Protein AF-A0A820W319-F1 (afdb_monomer_lite)

Radius of gyration: 13.93 Å; chains: 1; bounding box: 31×22×42 Å

pLDDT: mean 92.67, std 9.48, range [47.84, 98.56]

Foldseek 3Di:
DDPDDPDPVVCVVPFPHPNPPPCPLAADPVLVVCLVVLVAAEEEEAEQCGVVRSVVVSVVRHDHYDYDYDDD

Secondary structure (DSSP, 8-state):
----PPPHHHHHHHTTSTT-TT--SS--HHHHHHHHTT---EEEEEET-TT-HHHHHHHHH-SSEEEEEE--

Structure (mmCIF, N/CA/C/O backbone):
data_AF-A0A820W319-F1
#
_entry.id   AF-A0A820W319-F1
#
loop_
_atom_site.group_PDB
_atom_site.id
_atom_site.type_symbol
_atom_site.label_atom_id
_atom_site.label_alt_id
_atom_site.label_comp_id
_atom_site.label_asym_id
_atom_site.label_entity_id
_atom_site.label_seq_id
_atom_site.pdbx_PDB_ins_code
_atom_site.Cartn_x
_atom_site.Cartn_y
_atom_site.Cartn_z
_atom_site.occupancy
_atom_site.B_iso_or_equiv
_atom_site.auth_seq_id
_atom_site.auth_comp_id
_atom_site.auth_asym_id
_atom_site.auth_atom_id
_atom_site.pdbx_PDB_model_num
ATOM 1 N N . MET A 1 1 ? -3.504 -9.336 -27.643 1.00 47.84 1 MET A N 1
ATOM 2 C CA . MET A 1 1 ? -2.302 -8.666 -27.110 1.00 47.84 1 MET A CA 1
ATOM 3 C C . MET A 1 1 ? -1.874 -9.517 -25.938 1.00 47.84 1 MET A C 1
ATOM 5 O O . MET A 1 1 ? -2.714 -9.757 -25.087 1.00 47.84 1 MET A O 1
ATOM 9 N N . ALA A 1 2 ? -0.703 -10.145 -25.988 1.00 51.19 2 ALA A N 1
ATOM 10 C CA . ALA A 1 2 ? -0.319 -11.076 -24.934 1.00 51.19 2 ALA A CA 1
ATOM 11 C C . ALA A 1 2 ? 0.050 -10.282 -23.672 1.00 51.19 2 ALA A C 1
ATOM 13 O O . ALA A 1 2 ? 1.081 -9.615 -23.646 1.00 51.19 2 ALA A O 1
ATOM 14 N N . ASP A 1 3 ? -0.829 -10.355 -22.673 1.00 65.38 3 ASP A N 1
ATOM 15 C CA . ASP A 1 3 ? -0.611 -10.001 -21.267 1.00 65.38 3 ASP A CA 1
ATOM 16 C C . ASP A 1 3 ? 0.415 -10.960 -20.645 1.00 65.38 3 ASP A C 1
ATOM 18 O O . ASP A 1 3 ? 0.076 -11.843 -19.857 1.00 65.38 3 ASP A O 1
ATOM 22 N N . SER A 1 4 ? 1.690 -10.851 -21.012 1.00 74.50 4 SER A N 1
ATOM 23 C CA . SER A 1 4 ? 2.733 -11.442 -20.174 1.00 74.50 4 SER A CA 1
ATOM 24 C C . SER A 1 4 ? 3.161 -10.390 -19.168 1.00 74.50 4 SER A C 1
ATOM 26 O O . SER A 1 4 ? 3.867 -9.443 -19.525 1.00 74.50 4 SER A O 1
ATOM 28 N N . ALA A 1 5 ? 2.730 -10.557 -17.916 1.00 78.06 5 ALA A N 1
ATOM 29 C CA . ALA A 1 5 ? 3.364 -9.869 -16.803 1.00 78.06 5 ALA A CA 1
ATOM 30 C C . ALA A 1 5 ? 4.894 -10.056 -16.901 1.00 78.06 5 ALA A C 1
ATOM 32 O O . ALA A 1 5 ? 5.348 -11.112 -17.364 1.00 78.06 5 ALA A O 1
ATOM 33 N N . PRO A 1 6 ? 5.694 -9.055 -16.496 1.00 85.81 6 PRO A N 1
ATOM 34 C CA . PRO A 1 6 ? 7.131 -9.227 -16.360 1.00 85.81 6 PRO A CA 1
ATOM 35 C C . PRO A 1 6 ? 7.457 -10.476 -15.528 1.00 85.81 6 PRO A C 1
ATOM 37 O O . PRO A 1 6 ? 6.665 -10.864 -14.664 1.00 85.81 6 PRO A O 1
ATOM 40 N N . PRO A 1 7 ? 8.612 -11.113 -15.764 1.00 89.19 7 PRO A N 1
ATOM 41 C CA . PRO A 1 7 ? 9.021 -12.245 -14.947 1.00 89.19 7 PRO A CA 1
ATOM 42 C C . PRO A 1 7 ? 9.212 -11.790 -13.484 1.00 89.19 7 PRO A C 1
ATOM 44 O O . PRO A 1 7 ? 9.562 -10.627 -13.262 1.00 89.19 7 PRO A O 1
ATOM 47 N N . PRO A 1 8 ? 8.990 -12.661 -12.482 1.00 87.44 8 PRO A N 1
ATOM 48 C CA . PRO A 1 8 ? 9.089 -12.311 -11.064 1.00 87.44 8 PRO A CA 1
ATOM 49 C C . PRO A 1 8 ? 10.348 -11.528 -10.669 1.00 87.44 8 PRO A C 1
ATOM 51 O O . PRO A 1 8 ? 10.278 -10.583 -9.888 1.00 87.44 8 PRO A O 1
ATOM 54 N N . GLU A 1 9 ? 11.492 -11.866 -11.264 1.00 90.75 9 GLU A N 1
ATOM 55 C CA . GLU A 1 9 ? 12.784 -11.225 -11.017 1.00 90.75 9 GLU A CA 1
ATOM 56 C C . GLU A 1 9 ? 12.773 -9.730 -11.351 1.00 90.75 9 GLU A C 1
ATOM 58 O O . GLU A 1 9 ? 13.523 -8.960 -10.754 1.00 90.75 9 GLU A O 1
ATOM 63 N N . PHE A 1 10 ? 11.930 -9.291 -12.290 1.00 91.69 10 PHE A N 1
ATOM 64 C CA . PHE A 1 10 ? 11.768 -7.871 -12.587 1.00 91.69 10 PHE A CA 1
ATOM 65 C C . PHE A 1 10 ? 11.290 -7.107 -11.353 1.00 91.69 10 PHE A C 1
ATOM 67 O O . PHE A 1 10 ? 11.898 -6.101 -11.000 1.00 91.69 10 PHE A O 1
ATOM 74 N N . PHE A 1 11 ? 10.255 -7.608 -10.676 1.00 91.25 11 PHE A N 1
ATOM 75 C CA . PHE A 1 11 ? 9.682 -6.967 -9.494 1.00 91.25 11 PHE A CA 1
ATOM 76 C C . PHE A 1 11 ? 10.680 -6.957 -8.335 1.00 91.25 11 PHE A C 1
ATOM 78 O O . PHE A 1 11 ? 10.942 -5.893 -7.782 1.00 91.25 11 PHE A O 1
ATOM 85 N N . PHE A 1 12 ? 11.348 -8.085 -8.065 1.00 89.12 12 PHE A N 1
ATOM 86 C CA . PHE A 1 12 ? 12.405 -8.161 -7.046 1.00 89.12 12 PHE A CA 1
ATOM 87 C C . PHE A 1 12 ? 13.519 -7.129 -7.240 1.00 89.12 12 PHE A C 1
ATOM 89 O O . PHE A 1 12 ? 14.047 -6.594 -6.269 1.00 89.12 12 PHE A O 1
ATOM 96 N N . ASN A 1 13 ? 13.893 -6.852 -8.489 1.00 91.00 13 ASN A N 1
ATOM 97 C CA . ASN A 1 13 ? 15.011 -5.963 -8.786 1.00 91.00 13 ASN A CA 1
ATOM 98 C C . ASN A 1 13 ? 14.649 -4.474 -8.741 1.00 91.00 13 ASN A C 1
ATOM 100 O O . ASN A 1 13 ? 15.553 -3.643 -8.643 1.00 91.00 13 ASN A O 1
ATOM 104 N N . VAL A 1 14 ? 13.365 -4.118 -8.863 1.00 91.75 14 VAL A N 1
ATOM 105 C CA . VAL A 1 14 ? 12.938 -2.711 -8.950 1.00 91.75 14 VAL A CA 1
ATOM 106 C C . VAL A 1 14 ? 12.114 -2.246 -7.752 1.00 91.75 14 VAL A C 1
ATOM 108 O O . VAL A 1 14 ? 12.109 -1.043 -7.492 1.00 91.75 14 VAL A O 1
ATOM 111 N N . SER A 1 15 ? 11.465 -3.145 -7.009 1.00 89.75 15 SER A N 1
ATOM 112 C CA . SER A 1 15 ? 10.728 -2.792 -5.791 1.00 89.75 15 SER A CA 1
ATOM 113 C C . SER A 1 15 ? 11.654 -2.199 -4.720 1.00 89.75 15 SER A C 1
ATOM 115 O O . SER A 1 15 ? 12.789 -2.638 -4.539 1.00 89.75 15 SER A O 1
ATOM 117 N N . GLY A 1 16 ? 11.189 -1.168 -4.016 1.00 86.38 16 GLY A N 1
ATOM 118 C CA . GLY A 1 16 ? 11.958 -0.396 -3.039 1.00 86.38 16 GLY A CA 1
ATOM 119 C C . GLY A 1 16 ? 13.039 0.501 -3.652 1.00 86.38 16 GLY A C 1
ATOM 120 O O . GLY A 1 16 ? 13.814 1.121 -2.920 1.00 86.38 16 GLY A O 1
ATOM 121 N N . SER A 1 17 ? 13.117 0.573 -4.983 1.00 88.00 17 SER A N 1
ATOM 122 C CA . SER A 1 17 ? 14.031 1.454 -5.707 1.00 88.00 17 SER A CA 1
ATOM 123 C C . SER A 1 17 ? 13.286 2.656 -6.292 1.00 88.00 17 SER A C 1
ATOM 125 O O . SER A 1 17 ? 12.081 2.627 -6.509 1.00 88.00 17 SER A O 1
ATOM 127 N N . ASN A 1 18 ? 14.019 3.695 -6.692 1.00 86.19 18 ASN A N 1
ATOM 128 C CA . ASN A 1 18 ? 13.426 4.841 -7.395 1.00 86.19 18 ASN A CA 1
ATOM 129 C C . ASN A 1 18 ? 13.002 4.537 -8.851 1.00 86.19 18 ASN A C 1
ATOM 131 O O . ASN A 1 18 ? 12.619 5.456 -9.573 1.00 86.19 18 ASN A O 1
ATOM 135 N N . ASN A 1 19 ? 13.096 3.279 -9.302 1.00 88.12 19 ASN A N 1
ATOM 136 C CA . ASN A 1 19 ? 12.765 2.862 -10.666 1.00 88.12 19 ASN A CA 1
ATOM 137 C C . ASN A 1 19 ? 11.411 2.147 -10.779 1.00 88.12 19 ASN A C 1
ATOM 139 O O . ASN A 1 19 ? 11.002 1.842 -11.898 1.00 88.12 19 ASN A O 1
ATOM 143 N N . ALA A 1 20 ? 10.719 1.869 -9.670 1.00 92.38 20 ALA A N 1
ATOM 144 C CA . ALA A 1 20 ? 9.388 1.271 -9.688 1.00 92.38 20 ALA A CA 1
ATOM 145 C C . ALA A 1 20 ? 8.317 2.356 -9.927 1.00 92.38 20 ALA A C 1
ATOM 147 O O . ALA A 1 20 ? 7.992 3.107 -9.008 1.00 92.38 20 ALA A O 1
ATOM 148 N N . PRO A 1 21 ? 7.714 2.468 -11.130 1.00 90.88 21 PRO A N 1
ATOM 149 C CA . PRO A 1 21 ? 6.754 3.538 -11.425 1.00 90.88 21 PRO A CA 1
ATOM 150 C C . PRO A 1 21 ? 5.440 3.421 -10.635 1.00 90.88 21 PRO A C 1
ATOM 152 O O . PRO A 1 21 ? 4.658 4.371 -10.597 1.00 90.88 21 PRO A O 1
ATOM 155 N N . TRP A 1 22 ? 5.176 2.260 -10.031 1.00 91.19 22 TRP A N 1
ATOM 156 C CA . TRP A 1 22 ? 4.018 2.025 -9.170 1.00 91.19 22 TRP A CA 1
ATOM 157 C C . TRP A 1 22 ? 4.244 2.453 -7.711 1.00 91.19 22 TRP A C 1
ATOM 15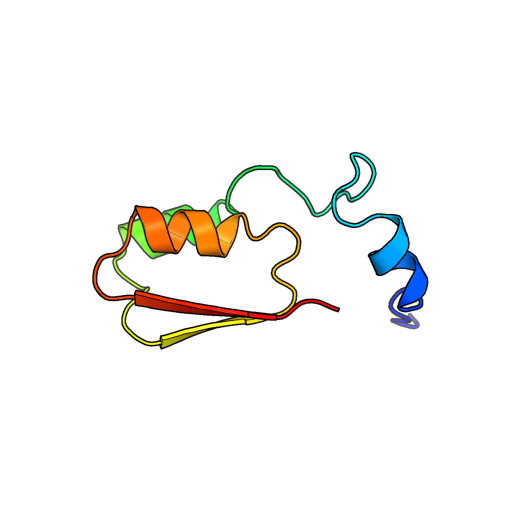9 O O . TRP A 1 22 ? 3.269 2.563 -6.969 1.00 91.19 22 TRP A O 1
ATOM 169 N N . GLU A 1 23 ? 5.483 2.730 -7.288 1.00 94.00 23 GLU A N 1
ATOM 170 C CA . GLU A 1 23 ? 5.798 3.186 -5.929 1.00 94.00 23 GLU A CA 1
ATOM 171 C C . GLU A 1 23 ? 5.664 4.705 -5.826 1.00 94.00 23 GLU A C 1
ATOM 173 O O . GLU A 1 23 ? 6.488 5.479 -6.312 1.00 94.00 23 GLU A O 1
ATOM 178 N N . LEU A 1 24 ? 4.581 5.157 -5.194 1.00 94.00 24 LEU A N 1
ATOM 179 C CA . LEU A 1 24 ? 4.213 6.573 -5.191 1.00 94.00 24 LEU A CA 1
ATOM 180 C C . LEU A 1 24 ? 4.735 7.335 -3.966 1.00 94.00 24 LEU A C 1
ATOM 182 O O . LEU A 1 24 ? 4.631 8.565 -3.946 1.00 94.00 24 LEU A O 1
ATOM 186 N N . ASN A 1 25 ? 5.257 6.632 -2.953 1.00 94.56 25 ASN A N 1
ATOM 187 C CA . ASN A 1 25 ? 5.620 7.169 -1.635 1.00 94.56 25 ASN A CA 1
ATOM 188 C C . ASN A 1 25 ? 4.461 7.946 -0.978 1.00 94.56 25 ASN A C 1
ATOM 190 O O . ASN A 1 25 ? 4.640 8.946 -0.273 1.00 94.56 25 ASN A O 1
ATOM 194 N N . ARG A 1 26 ? 3.234 7.533 -1.302 1.00 96.56 26 ARG A N 1
ATOM 195 C CA . ARG A 1 26 ? 1.960 8.072 -0.818 1.00 96.56 26 ARG A CA 1
ATOM 196 C C . ARG A 1 26 ? 0.849 7.076 -1.154 1.00 96.56 26 ARG A C 1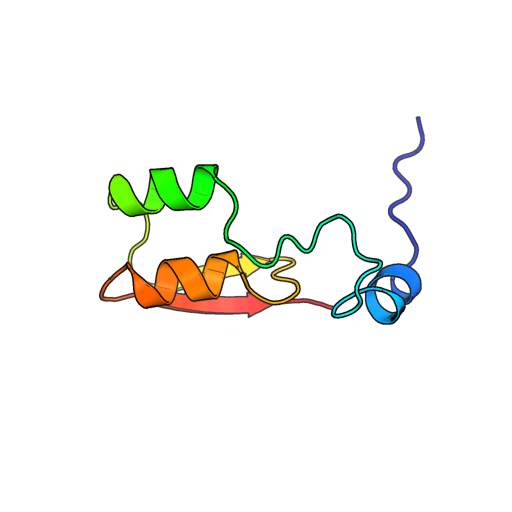
ATOM 198 O O . ARG A 1 26 ? 0.917 6.432 -2.199 1.00 96.56 26 ARG A O 1
ATOM 205 N N . PRO A 1 27 ? -0.240 7.018 -0.369 1.00 98.00 27 PRO A N 1
ATOM 206 C CA . PRO A 1 27 ? -1.372 6.172 -0.725 1.00 98.00 27 PRO A CA 1
ATOM 207 C C . PRO A 1 27 ? -2.002 6.635 -2.040 1.00 98.00 27 PRO A C 1
ATOM 209 O O . PRO A 1 27 ? -2.030 7.837 -2.359 1.00 98.00 27 PRO A O 1
ATOM 212 N N . GLN A 1 28 ? -2.594 5.690 -2.762 1.00 97.69 28 GLN A N 1
ATOM 213 C CA . GLN A 1 28 ? -3.374 6.007 -3.947 1.00 97.69 28 GLN A CA 1
ATOM 214 C C . GLN A 1 28 ? -4.549 6.946 -3.602 1.00 97.69 28 GLN A C 1
ATOM 216 O O . GLN A 1 28 ? -5.159 6.817 -2.535 1.00 97.69 28 GLN A O 1
ATOM 221 N N . PRO A 1 29 ? -4.924 7.894 -4.487 1.00 97.88 29 PRO A N 1
ATOM 222 C CA . PRO A 1 29 ? -5.999 8.849 -4.204 1.00 97.88 29 PRO A CA 1
ATOM 223 C C . PRO A 1 29 ? -7.335 8.198 -3.826 1.00 97.88 29 PRO A C 1
ATOM 225 O O . PRO A 1 29 ? -8.024 8.693 -2.937 1.00 97.88 29 PRO A O 1
ATOM 228 N N . VAL A 1 30 ? -7.673 7.065 -4.450 1.00 98.06 30 VAL A N 1
ATOM 229 C CA . VAL A 1 30 ? -8.902 6.322 -4.140 1.00 98.06 30 VAL A CA 1
ATOM 230 C C . VAL A 1 30 ? -8.895 5.768 -2.714 1.00 98.06 30 VAL A C 1
ATOM 232 O O . VAL A 1 30 ? -9.920 5.815 -2.043 1.00 98.06 30 VAL A O 1
ATOM 235 N N . ILE A 1 31 ? -7.737 5.349 -2.195 1.00 98.38 31 ILE A N 1
ATOM 236 C CA . ILE A 1 31 ? -7.608 4.879 -0.810 1.00 98.38 31 ILE A CA 1
ATOM 237 C C . ILE A 1 31 ? -7.895 6.017 0.168 1.00 98.38 31 ILE A C 1
ATOM 239 O O . ILE A 1 31 ? -8.634 5.820 1.129 1.00 98.38 31 ILE A O 1
ATOM 243 N N . LYS A 1 32 ? -7.407 7.235 -0.112 1.00 98.44 32 LYS A N 1
ATOM 244 C CA . LYS A 1 32 ? -7.733 8.415 0.709 1.00 98.44 32 LYS A CA 1
ATOM 245 C C . LYS A 1 32 ? -9.237 8.675 0.769 1.00 98.44 32 LYS A C 1
ATOM 247 O O . LYS A 1 32 ? -9.757 9.006 1.830 1.00 98.44 32 LYS A O 1
ATOM 252 N N . GLU A 1 33 ? -9.928 8.533 -0.356 1.00 98.56 33 GLU A N 1
ATOM 253 C CA . GLU A 1 33 ? -11.376 8.728 -0.419 1.00 98.56 33 GLU A CA 1
ATOM 254 C C . GLU A 1 33 ? -12.144 7.629 0.330 1.00 98.56 33 GLU A C 1
ATOM 256 O O . GLU A 1 33 ? -13.073 7.925 1.079 1.00 98.56 33 GLU A O 1
ATOM 261 N N . LEU A 1 34 ? -11.729 6.368 0.198 1.00 98.38 34 LEU A N 1
ATOM 262 C CA . LEU A 1 34 ? -12.346 5.240 0.902 1.00 98.38 34 LEU A CA 1
ATOM 263 C C . LEU A 1 34 ? -12.137 5.313 2.424 1.00 98.38 34 LEU A C 1
ATOM 265 O O . LEU A 1 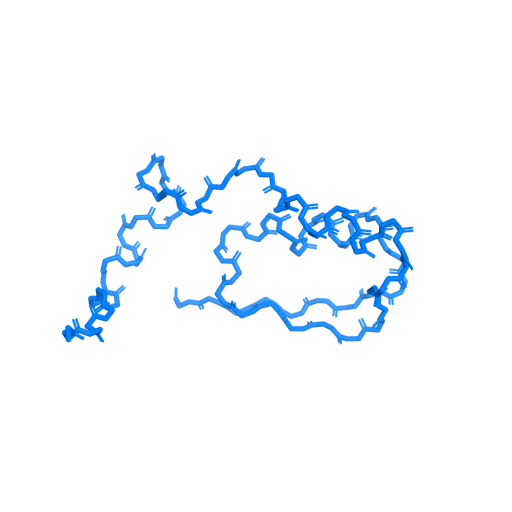34 ? -13.068 5.029 3.178 1.00 98.38 34 LEU A O 1
ATOM 269 N N . VAL A 1 35 ? -10.967 5.773 2.883 1.00 98.31 35 VAL A N 1
ATOM 270 C CA . VAL A 1 35 ? -10.709 6.060 4.306 1.00 98.31 35 VAL A CA 1
ATOM 271 C C . VAL A 1 35 ? -11.669 7.133 4.827 1.00 98.31 35 VAL A C 1
ATOM 273 O O . VAL A 1 35 ? -12.307 6.925 5.854 1.00 98.31 35 VAL A O 1
ATOM 276 N N . LYS A 1 36 ? -11.849 8.250 4.102 1.00 98.00 36 LYS A N 1
ATOM 277 C CA . LYS A 1 36 ? -12.796 9.315 4.499 1.00 98.00 36 LYS A CA 1
ATOM 278 C C . LYS A 1 36 ? -14.241 8.831 4.598 1.00 98.00 36 LYS A C 1
ATOM 280 O O . LYS A 1 36 ? -15.001 9.347 5.409 1.00 98.00 36 LYS A O 1
ATOM 285 N N . ARG A 1 37 ? -14.619 7.859 3.767 1.00 98.12 37 ARG A N 1
ATOM 286 C CA . ARG A 1 37 ? -15.953 7.243 3.764 1.00 98.12 37 ARG A CA 1
ATOM 287 C C . ARG A 1 37 ? -16.130 6.161 4.834 1.00 98.12 37 ARG A C 1
ATOM 289 O O . ARG A 1 37 ? -17.226 5.626 4.944 1.00 98.12 37 ARG A O 1
ATOM 296 N N . GLY A 1 38 ? -15.086 5.832 5.600 1.00 96.94 38 GLY A N 1
ATOM 297 C CA . GLY A 1 38 ? -15.144 4.807 6.644 1.00 96.94 38 GLY A CA 1
ATOM 298 C C . GLY A 1 38 ? -15.270 3.378 6.108 1.00 96.94 38 GLY A C 1
ATOM 299 O O . GLY A 1 38 ? -15.860 2.534 6.770 1.00 96.94 38 GLY A O 1
ATOM 300 N N . ILE A 1 39 ? -14.754 3.103 4.904 1.00 97.75 39 ILE A N 1
ATOM 301 C CA . ILE A 1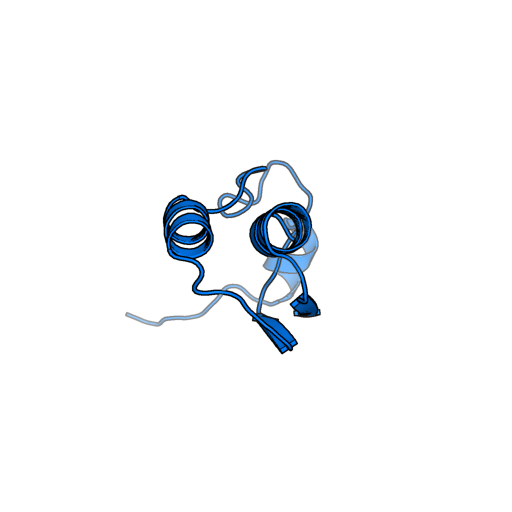 39 ? -14.925 1.800 4.233 1.00 97.75 39 ILE A CA 1
ATOM 302 C C . ILE A 1 39 ? -14.069 0.688 4.863 1.00 97.75 39 ILE A C 1
ATOM 304 O O . ILE A 1 39 ? -14.426 -0.482 4.778 1.00 97.75 39 ILE A O 1
ATOM 308 N N . PHE A 1 40 ? -12.942 1.031 5.488 1.00 97.81 40 PHE A N 1
ATOM 309 C CA . PHE A 1 40 ? -11.995 0.057 6.035 1.00 97.81 40 PHE A CA 1
ATOM 310 C C . PHE A 1 40 ? -12.268 -0.239 7.514 1.00 97.81 40 PHE A C 1
ATOM 312 O O . PHE A 1 40 ? -12.245 0.672 8.342 1.00 97.81 40 PHE A O 1
ATOM 319 N N . HIS A 1 41 ? -12.482 -1.515 7.841 1.00 96.88 41 HIS A N 1
ATOM 320 C CA . HIS A 1 41 ? -12.692 -2.013 9.202 1.00 96.88 41 HIS A CA 1
ATOM 321 C C . HIS A 1 41 ? -12.333 -3.507 9.306 1.00 96.88 41 HIS A C 1
ATOM 323 O O . HIS A 1 41 ? -12.520 -4.259 8.348 1.00 96.88 41 HIS A O 1
ATOM 329 N N . GLY A 1 42 ? -11.867 -3.959 10.474 1.00 97.25 42 GLY A N 1
ATOM 330 C CA . GLY A 1 42 ? -11.536 -5.364 10.725 1.00 97.25 42 GLY A CA 1
ATOM 331 C C . GLY A 1 42 ? -10.301 -5.853 9.956 1.00 97.25 42 GLY A C 1
ATOM 332 O O . GLY A 1 42 ? -9.316 -5.129 9.814 1.00 97.25 42 GLY A O 1
ATOM 333 N N . ASN A 1 43 ? -10.341 -7.099 9.476 1.00 98.19 43 ASN A N 1
ATOM 334 C CA . ASN A 1 43 ? -9.209 -7.734 8.795 1.00 98.19 43 ASN A CA 1
ATOM 335 C C . ASN A 1 43 ? -9.173 -7.372 7.305 1.00 98.19 43 ASN A C 1
ATOM 337 O O . ASN A 1 43 ? -10.136 -7.617 6.578 1.00 98.19 43 ASN A O 1
ATOM 341 N N . ILE A 1 44 ? -8.043 -6.840 6.847 1.00 98.19 44 ILE A N 1
ATOM 342 C CA . ILE A 1 44 ? -7.819 -6.372 5.476 1.00 98.19 44 ILE A CA 1
ATOM 343 C C . ILE A 1 44 ? -6.620 -7.121 4.891 1.00 98.19 44 ILE A C 1
ATOM 345 O O . ILE A 1 44 ? -5.615 -7.316 5.570 1.00 98.19 44 ILE A O 1
ATOM 349 N N . LEU A 1 45 ? -6.720 -7.517 3.623 1.00 98.12 45 LEU A N 1
ATOM 350 C CA . LEU A 1 45 ? -5.625 -8.100 2.851 1.00 98.12 45 LEU A CA 1
ATOM 351 C C . LEU A 1 45 ? -5.193 -7.113 1.756 1.00 98.12 45 LEU A C 1
ATOM 353 O O . LEU A 1 45 ? -6.015 -6.738 0.921 1.00 98.12 45 LEU A O 1
ATOM 357 N N . ASP A 1 46 ? -3.921 -6.715 1.762 1.00 97.94 46 ASP A N 1
ATOM 358 C CA . ASP A 1 46 ? -3.284 -5.894 0.723 1.00 97.94 46 ASP A CA 1
ATOM 359 C C . ASP A 1 46 ? -2.363 -6.791 -0.126 1.00 97.94 46 ASP A C 1
ATOM 361 O O . ASP A 1 46 ? -1.307 -7.229 0.339 1.00 97.94 46 ASP A O 1
ATOM 365 N N . ILE A 1 47 ? -2.821 -7.146 -1.334 1.00 97.12 47 ILE A N 1
ATOM 366 C CA . ILE A 1 47 ? -2.143 -8.079 -2.252 1.00 97.12 47 ILE A CA 1
ATOM 367 C C . ILE A 1 47 ? -1.290 -7.282 -3.232 1.00 97.12 47 ILE A C 1
ATOM 369 O O . ILE A 1 47 ? -1.822 -6.440 -3.956 1.00 97.12 47 ILE A O 1
ATOM 373 N N . GLY A 1 48 ? 0.001 -7.601 -3.309 1.00 94.38 48 GLY A N 1
ATOM 374 C CA . GLY A 1 48 ? 0.951 -6.787 -4.062 1.00 94.38 48 GLY A CA 1
ATOM 375 C C . GLY A 1 48 ? 1.133 -5.436 -3.377 1.00 94.38 48 GLY A C 1
ATOM 376 O O . GLY A 1 48 ? 0.971 -4.387 -4.004 1.00 94.38 48 GLY A O 1
ATOM 377 N N . CYS A 1 49 ? 1.361 -5.460 -2.059 1.00 96.19 49 CYS A N 1
ATOM 378 C CA . CYS A 1 49 ? 1.393 -4.254 -1.237 1.00 96.19 49 CYS A CA 1
ATOM 379 C C . CYS A 1 49 ? 2.559 -3.309 -1.583 1.00 96.19 49 CYS A C 1
ATOM 381 O O . CYS A 1 49 ? 2.549 -2.143 -1.177 1.00 96.19 49 CYS A O 1
ATOM 383 N N . GLY A 1 50 ? 3.576 -3.799 -2.293 1.00 94.56 50 GLY A N 1
ATOM 384 C CA . GLY A 1 50 ? 4.844 -3.135 -2.550 1.00 94.56 50 GLY A CA 1
ATOM 385 C C . GLY A 1 50 ? 5.464 -2.639 -1.249 1.00 94.56 50 GLY A C 1
ATOM 386 O O . GLY A 1 50 ? 5.483 -3.336 -0.234 1.00 94.56 50 GLY A O 1
ATOM 387 N N . ILE A 1 51 ? 5.876 -1.372 -1.245 1.00 94.62 51 ILE A N 1
ATOM 388 C CA . ILE A 1 51 ? 6.388 -0.679 -0.051 1.00 94.62 51 ILE A CA 1
ATOM 389 C C . ILE A 1 51 ? 5.312 -0.354 1.007 1.00 94.62 51 ILE A C 1
ATOM 391 O O . ILE A 1 51 ? 5.615 0.252 2.034 1.00 94.62 51 ILE A O 1
ATOM 395 N N . GLY A 1 52 ? 4.052 -0.737 0.782 1.00 96.62 52 GLY A N 1
ATOM 396 C CA . GLY A 1 52 ? 2.984 -0.674 1.780 1.00 96.62 52 GLY A CA 1
ATOM 397 C C . GLY A 1 52 ? 2.316 0.693 1.944 1.00 96.62 52 GLY A C 1
ATOM 398 O O . GLY A 1 52 ? 1.645 0.919 2.950 1.00 96.62 52 GLY A O 1
ATOM 399 N N . ASP A 1 53 ? 2.462 1.611 0.983 1.00 97.56 53 ASP A N 1
ATOM 400 C CA . ASP A 1 53 ? 1.926 2.982 1.055 1.00 97.56 53 ASP A CA 1
ATOM 401 C C . ASP A 1 53 ? 0.433 3.041 1.438 1.00 97.56 53 ASP A C 1
ATOM 403 O O . ASP A 1 53 ? 0.015 3.862 2.264 1.00 97.56 53 ASP A O 1
ATOM 407 N N . ASN A 1 54 ? -0.385 2.167 0.842 1.00 98.12 54 ASN A N 1
ATOM 408 C CA . ASN A 1 54 ? -1.821 2.096 1.110 1.00 98.12 54 ASN A CA 1
ATOM 409 C C . ASN A 1 54 ? -2.101 1.536 2.507 1.00 98.12 54 ASN A C 1
ATOM 411 O O . ASN A 1 54 ? -2.786 2.196 3.291 1.00 98.12 54 ASN A O 1
ATOM 415 N N . ALA A 1 55 ? -1.547 0.364 2.832 1.00 98.25 55 ALA A N 1
ATOM 416 C CA . ALA A 1 55 ? -1.695 -0.272 4.137 1.00 98.25 55 ALA A CA 1
ATOM 417 C C . ALA A 1 55 ? -1.268 0.650 5.288 1.00 98.25 55 ALA A C 1
ATOM 419 O O . ALA A 1 55 ? -2.023 0.837 6.241 1.00 98.25 55 ALA A O 1
ATOM 420 N N . ILE A 1 56 ? -0.107 1.304 5.177 1.00 97.81 56 ILE A N 1
ATOM 421 C CA . ILE A 1 56 ? 0.387 2.254 6.185 1.00 97.81 56 ILE A CA 1
ATOM 422 C C . ILE A 1 56 ? -0.591 3.418 6.356 1.00 97.81 56 ILE A C 1
ATOM 424 O O . ILE A 1 56 ? -0.853 3.849 7.481 1.00 97.81 56 ILE A O 1
ATOM 428 N N . TYR A 1 57 ? -1.135 3.951 5.259 1.00 98.50 57 TYR A N 1
ATOM 429 C CA . TYR A 1 57 ? -2.104 5.038 5.348 1.00 98.50 57 TYR A CA 1
ATOM 430 C C . TYR A 1 57 ? -3.414 4.594 6.005 1.00 98.50 57 TYR A C 1
ATOM 432 O O . TYR A 1 57 ? -3.913 5.311 6.872 1.00 98.50 57 TYR A O 1
ATOM 440 N N . ILE A 1 58 ? -3.948 3.425 5.644 1.00 98.56 58 ILE A N 1
ATOM 441 C CA . ILE A 1 58 ? -5.162 2.869 6.257 1.00 98.56 58 ILE A CA 1
ATOM 442 C C . ILE A 1 58 ? -4.926 2.648 7.756 1.00 98.56 58 ILE A C 1
ATOM 444 O O . ILE A 1 58 ? -5.676 3.184 8.564 1.00 98.56 58 ILE A O 1
ATOM 448 N N . ALA A 1 59 ? -3.841 1.975 8.145 1.00 97.81 59 ALA A N 1
ATOM 449 C CA . ALA A 1 59 ? -3.520 1.694 9.548 1.00 97.81 59 ALA A CA 1
ATOM 450 C C . ALA A 1 59 ? -3.353 2.960 10.410 1.00 97.81 59 ALA A C 1
ATOM 452 O O . ALA A 1 59 ? -3.637 2.943 11.603 1.00 97.81 59 ALA A O 1
ATOM 453 N N . LYS A 1 60 ? -2.896 4.074 9.824 1.00 97.75 60 LYS A N 1
ATOM 454 C CA . LYS A 1 60 ? -2.744 5.355 10.538 1.00 97.75 60 LYS A CA 1
ATOM 455 C C . LYS A 1 60 ? -4.042 6.147 10.690 1.00 97.75 60 LYS A C 1
ATOM 457 O O . LYS A 1 60 ? -4.096 7.033 11.537 1.00 97.75 60 LYS A O 1
ATOM 462 N N . ASN A 1 61 ? -5.037 5.909 9.834 1.00 98.19 61 ASN A N 1
ATOM 463 C CA . ASN A 1 61 ? -6.237 6.751 9.740 1.00 98.19 61 ASN A CA 1
ATOM 464 C C . ASN A 1 61 ? -7.539 5.998 10.043 1.00 98.19 61 ASN A C 1
ATOM 466 O O . ASN A 1 61 ? -8.581 6.630 10.208 1.00 98.19 61 ASN A O 1
ATOM 470 N N . CYS A 1 62 ? -7.493 4.673 10.114 1.00 96.31 62 CYS A N 1
ATOM 471 C CA . CYS A 1 62 ? -8.604 3.820 10.505 1.00 96.31 62 CYS A CA 1
ATOM 472 C C . CYS A 1 62 ? -8.320 3.230 11.890 1.00 96.31 62 CYS A C 1
ATOM 474 O O . CYS A 1 62 ? -7.165 3.019 12.247 1.00 96.31 62 CYS A O 1
ATOM 476 N N . GLY A 1 63 ? -9.377 3.023 12.679 1.00 90.12 63 GLY A N 1
ATOM 477 C CA . GLY A 1 63 ? -9.283 2.486 14.037 1.00 90.12 63 GLY A CA 1
ATOM 478 C C . GLY A 1 63 ? -8.983 0.988 14.047 1.00 90.12 63 GLY A C 1
ATOM 479 O O . GLY A 1 63 ? -7.893 0.571 13.688 1.00 90.12 63 GLY A O 1
ATOM 480 N N . ASP A 1 64 ? -9.950 0.183 14.481 1.00 91.88 64 ASP A N 1
ATOM 481 C CA . ASP A 1 64 ? -9.840 -1.277 14.601 1.00 91.88 64 ASP A CA 1
ATOM 482 C C . ASP A 1 64 ? -9.657 -1.964 13.232 1.00 91.88 64 ASP A C 1
ATOM 484 O O . ASP A 1 64 ? -10.613 -2.421 12.598 1.00 91.88 64 ASP A O 1
ATOM 488 N N . VAL A 1 65 ? -8.417 -1.960 12.738 1.00 97.81 65 VAL A N 1
ATOM 489 C CA . VAL A 1 65 ? -7.995 -2.636 11.512 1.00 97.81 65 VAL A CA 1
ATOM 490 C C . VAL A 1 65 ? -6.763 -3.493 11.770 1.00 97.81 65 VAL A C 1
ATOM 492 O O . VAL A 1 65 ? -5.804 -3.068 12.415 1.00 97.81 65 VAL A O 1
ATOM 495 N N . GLN A 1 66 ? -6.762 -4.696 11.208 1.00 98.06 66 GLN A N 1
ATOM 496 C CA . GLN A 1 66 ? -5.573 -5.533 11.088 1.00 98.06 66 GLN A CA 1
ATOM 497 C C . GLN A 1 66 ? -5.310 -5.759 9.608 1.00 98.06 66 GLN A C 1
ATOM 499 O O . GLN A 1 66 ? -6.173 -6.260 8.891 1.00 98.06 66 GLN A O 1
ATOM 504 N N . ILE A 1 67 ? -4.130 -5.360 9.142 1.00 98.38 67 ILE A N 1
ATOM 505 C CA . ILE A 1 67 ? -3.798 -5.411 7.720 1.00 98.38 67 ILE A CA 1
ATOM 506 C C . ILE A 1 67 ? -2.709 -6.454 7.513 1.00 98.38 67 ILE A C 1
ATOM 508 O O . ILE A 1 67 ? -1.608 -6.324 8.047 1.00 98.38 67 ILE A O 1
ATOM 512 N N . LEU A 1 68 ? -3.033 -7.491 6.745 1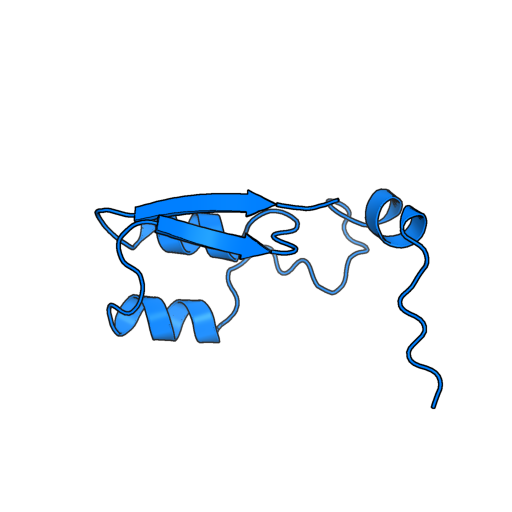.00 98.38 68 LEU A N 1
ATOM 513 C CA . LEU A 1 68 ? -2.074 -8.455 6.234 1.00 98.38 68 LEU A CA 1
ATOM 514 C C . LEU A 1 68 ? -1.605 -7.976 4.862 1.00 98.38 68 LEU A C 1
ATOM 516 O O . LEU A 1 68 ? -2.404 -7.847 3.937 1.00 98.38 68 LEU A O 1
ATOM 520 N N . CYS A 1 69 ? -0.309 -7.732 4.744 1.00 97.88 69 CYS A N 1
ATOM 521 C CA . CYS A 1 69 ? 0.328 -7.324 3.502 1.00 97.88 69 CYS A CA 1
ATOM 522 C C . CYS A 1 69 ? 1.101 -8.511 2.928 1.00 97.88 69 CYS A C 1
ATOM 524 O O . CYS A 1 69 ? 1.868 -9.144 3.657 1.00 97.88 69 CYS A O 1
ATOM 526 N N . ILE A 1 70 ? 0.894 -8.815 1.647 1.00 97.06 70 ILE A N 1
ATOM 527 C CA . ILE A 1 70 ? 1.636 -9.865 0.942 1.00 97.06 70 ILE A CA 1
ATOM 528 C C . ILE A 1 70 ? 2.210 -9.269 -0.337 1.00 97.06 70 ILE A C 1
ATOM 530 O O . ILE A 1 70 ? 1.469 -8.756 -1.175 1.00 97.06 70 ILE A O 1
ATOM 534 N N . ASP A 1 71 ? 3.521 -9.395 -0.490 1.00 91.88 71 ASP A N 1
ATOM 535 C CA . ASP A 1 71 ? 4.243 -9.148 -1.733 1.00 91.88 71 ASP A CA 1
ATOM 536 C C . ASP A 1 71 ? 5.227 -10.294 -1.985 1.00 91.88 71 ASP A C 1
ATOM 538 O O . ASP A 1 71 ? 5.424 -11.143 -1.107 1.00 91.88 71 ASP A O 1
ATOM 542 N N . MET A 1 72 ? 5.765 -10.345 -3.200 1.00 82.25 72 MET A N 1
ATOM 543 C CA . MET A 1 72 ? 6.679 -11.389 -3.656 1.00 82.25 72 MET A CA 1
ATOM 544 C C . MET A 1 72 ? 8.110 -11.163 -3.183 1.00 82.25 72 MET A C 1
ATOM 546 O O . MET A 1 72 ? 8.591 -10.010 -3.211 1.00 82.25 72 MET A O 1
#

Sequence (72 aa):
MADSAPPPEFFFNVSGSNNAPWELNRPQPVIKELVKRGIFHGNILDIGCGIGDNAIYIAKNCGDVQIL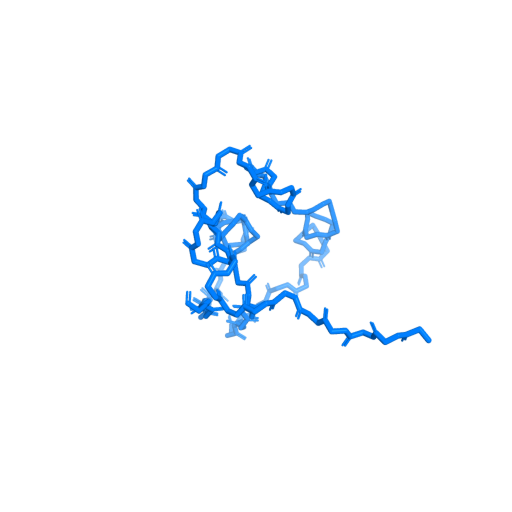CIDM